Protein AF-A0A645B705-F1 (afdb_monomer_lite)

Structure (mmCIF, N/CA/C/O backbone):
data_AF-A0A645B705-F1
#
_entry.id   AF-A0A645B705-F1
#
loop_
_atom_site.group_PDB
_atom_site.id
_atom_site.type_symbol
_atom_site.label_atom_id
_atom_site.label_alt_id
_atom_site.label_comp_id
_atom_site.label_asym_id
_atom_site.label_entity_id
_atom_site.label_seq_id
_atom_site.pdbx_PDB_ins_code
_atom_site.Cartn_x
_atom_site.Cartn_y
_atom_site.Cartn_z
_atom_site.occupancy
_atom_site.B_iso_or_equiv
_atom_site.auth_seq_id
_atom_site.auth_comp_id
_atom_site.auth_asym_id
_atom_site.auth_atom_id
_atom_site.pdbx_PDB_model_num
ATOM 1 N N . MET A 1 1 ? -28.910 -2.693 11.353 1.00 43.50 1 MET A N 1
ATOM 2 C CA . MET A 1 1 ? -28.427 -1.339 11.002 1.00 43.50 1 MET A CA 1
ATOM 3 C C . MET A 1 1 ? -26.997 -1.505 10.530 1.00 43.50 1 MET A C 1
ATOM 5 O O . MET A 1 1 ? -26.174 -1.901 11.339 1.00 43.50 1 MET A O 1
ATOM 9 N N . GLY A 1 2 ? -26.731 -1.349 9.230 1.00 55.69 2 GLY A N 1
ATOM 10 C CA . GLY A 1 2 ? -25.373 -1.485 8.697 1.00 55.69 2 GLY A CA 1
ATOM 11 C C . GLY A 1 2 ? -24.493 -0.362 9.236 1.00 55.69 2 GLY A C 1
ATOM 12 O O . GLY A 1 2 ? -24.895 0.800 9.201 1.00 55.69 2 GLY A O 1
ATOM 13 N N . THR A 1 3 ? -23.343 -0.711 9.798 1.00 57.97 3 THR A N 1
ATOM 14 C CA . THR A 1 3 ? -22.359 0.245 10.300 1.00 57.97 3 THR A CA 1
ATOM 15 C C . THR A 1 3 ? -21.766 1.010 9.120 1.00 57.97 3 THR A C 1
ATOM 17 O O . THR A 1 3 ? -21.268 0.428 8.157 1.00 57.97 3 THR A O 1
ATOM 20 N N . SER A 1 4 ? -21.897 2.334 9.157 1.00 66.19 4 SER A N 1
ATOM 21 C CA . SER A 1 4 ? -21.468 3.198 8.060 1.00 66.19 4 SER A CA 1
ATOM 22 C C . SER A 1 4 ? -19.931 3.255 8.012 1.00 66.19 4 SER A C 1
ATOM 24 O O . SER A 1 4 ? -19.310 3.519 9.051 1.00 66.19 4 SER A O 1
ATOM 26 N N . PRO A 1 5 ? -19.294 2.978 6.858 1.00 66.50 5 PRO A N 1
ATOM 27 C CA . PRO A 1 5 ? -17.845 2.787 6.751 1.00 66.50 5 PRO A CA 1
ATOM 28 C C . PRO A 1 5 ? -17.021 4.013 7.175 1.00 66.50 5 PRO A C 1
ATOM 30 O O . PRO A 1 5 ? -15.883 3.862 7.613 1.00 66.50 5 PRO A O 1
ATOM 33 N N . GLU A 1 6 ? -17.590 5.218 7.121 1.00 70.06 6 GLU A N 1
ATOM 34 C CA . GLU A 1 6 ? -16.931 6.466 7.511 1.00 70.06 6 GLU A CA 1
ATOM 35 C C . GLU A 1 6 ? -16.696 6.624 9.023 1.00 70.06 6 GLU A C 1
ATOM 37 O O . GLU A 1 6 ? -15.975 7.530 9.430 1.00 70.06 6 GLU A O 1
ATOM 42 N N . ARG A 1 7 ? -17.272 5.756 9.871 1.00 79.25 7 ARG A N 1
ATOM 43 C CA . ARG A 1 7 ? -17.099 5.811 11.338 1.00 79.25 7 ARG A CA 1
ATOM 44 C C . ARG A 1 7 ? -16.262 4.665 11.912 1.00 79.25 7 ARG A C 1
ATOM 46 O O . ARG A 1 7 ? -16.206 4.525 13.129 1.00 79.25 7 ARG A O 1
ATOM 53 N N . MET A 1 8 ? -15.600 3.863 11.077 1.00 85.06 8 MET A N 1
ATOM 54 C CA . MET A 1 8 ? -14.829 2.686 11.513 1.00 85.06 8 MET A CA 1
ATOM 55 C C . MET A 1 8 ? -13.810 3.008 12.620 1.00 85.06 8 MET A C 1
ATOM 57 O O . MET A 1 8 ? -13.805 2.369 13.669 1.00 85.06 8 MET A O 1
ATOM 61 N N . THR A 1 9 ? -12.960 4.016 12.411 1.00 87.56 9 THR A N 1
ATOM 62 C CA . THR A 1 9 ? -11.918 4.412 13.378 1.00 87.56 9 THR A CA 1
ATOM 63 C C . THR A 1 9 ? -12.513 4.939 14.680 1.00 87.56 9 THR A C 1
ATOM 65 O O . THR A 1 9 ? -11.943 4.726 15.746 1.00 87.56 9 THR A O 1
ATOM 68 N N . TYR A 1 10 ? -13.691 5.562 14.602 1.00 87.62 10 TYR A N 1
ATOM 69 C CA . TYR A 1 10 ? -14.440 6.018 15.767 1.00 87.62 10 TYR A CA 1
ATOM 70 C C . TYR A 1 10 ? -14.992 4.836 16.570 1.00 87.62 10 TYR A C 1
ATOM 72 O O . TYR A 1 10 ? -14.862 4.814 17.788 1.00 87.62 10 TYR A O 1
ATOM 80 N N . GLN A 1 11 ? -15.545 3.820 15.898 1.00 85.75 11 GLN A N 1
ATOM 81 C CA . GLN A 1 11 ? -16.031 2.593 16.543 1.00 85.75 11 GLN A CA 1
ATOM 82 C C . GLN A 1 11 ? -14.909 1.796 17.212 1.00 85.75 11 GLN A C 1
ATOM 84 O O . GLN A 1 11 ? -15.120 1.218 18.273 1.00 85.75 11 GLN A O 1
ATOM 89 N N . ALA A 1 12 ? -13.719 1.790 16.610 1.00 85.69 12 ALA A N 1
ATOM 90 C CA . ALA A 1 12 ? -12.544 1.140 17.175 1.00 85.69 12 ALA A CA 1
ATOM 91 C C . ALA A 1 12 ? -11.829 1.988 18.248 1.00 85.69 12 ALA A C 1
ATOM 93 O O . ALA A 1 12 ? -10.910 1.487 18.888 1.00 85.69 12 ALA A O 1
ATOM 94 N N . GLY A 1 13 ? -12.242 3.245 18.459 1.00 90.19 13 GLY A N 1
ATOM 95 C CA . GLY A 1 13 ? -11.665 4.135 19.469 1.00 90.19 13 GLY A CA 1
ATOM 96 C C . GLY A 1 13 ? -10.247 4.621 19.155 1.00 90.19 13 GLY A C 1
ATOM 97 O O . GLY A 1 13 ? -9.503 4.882 20.088 1.00 90.19 13 GLY A O 1
ATOM 98 N N . VAL A 1 14 ? -9.876 4.715 17.870 1.00 91.62 14 VAL A N 1
ATOM 99 C CA . VAL A 1 14 ? -8.499 5.019 17.412 1.00 91.62 14 VAL A CA 1
ATOM 100 C C . VAL A 1 14 ? -8.419 6.191 16.423 1.00 91.62 14 VAL A C 1
ATOM 102 O O . VAL A 1 14 ? -7.514 6.263 15.589 1.00 91.62 14 VAL A O 1
ATOM 105 N N . CYS A 1 15 ? -9.422 7.075 16.415 1.00 92.06 15 CYS A N 1
ATOM 106 C CA . CYS A 1 15 ? -9.466 8.201 15.475 1.00 92.06 15 CYS A CA 1
ATOM 107 C C . CYS A 1 15 ? -8.206 9.069 15.542 1.00 92.06 15 CYS A C 1
ATOM 109 O O . CYS A 1 15 ? -7.634 9.380 14.497 1.00 92.06 15 CYS A O 1
ATOM 111 N N . ASP A 1 16 ? -7.789 9.440 16.749 1.00 94.50 16 ASP A N 1
ATOM 112 C CA . ASP A 1 16 ? -6.704 10.395 16.952 1.00 94.50 16 ASP A CA 1
ATOM 113 C C . ASP A 1 16 ? -5.358 9.764 16.575 1.00 94.50 16 ASP A C 1
ATOM 115 O O . ASP A 1 16 ? -4.585 10.355 15.825 1.00 94.50 16 ASP A O 1
ATOM 119 N N . GLU A 1 17 ? -5.127 8.502 16.944 1.00 95.62 17 GLU A N 1
ATOM 120 C CA . GLU A 1 17 ? -3.917 7.757 16.590 1.00 95.62 17 GLU A CA 1
ATOM 121 C C . GLU A 1 17 ? -3.774 7.562 15.075 1.00 95.62 17 GLU A C 1
ATOM 123 O O . GLU A 1 17 ? -2.671 7.651 14.524 1.00 95.62 17 GLU A O 1
ATOM 128 N N . VAL A 1 18 ? -4.886 7.305 14.376 1.00 92.12 18 VAL A N 1
ATOM 129 C CA . VAL A 1 18 ? -4.886 7.199 12.911 1.00 92.12 18 VAL A CA 1
ATOM 130 C C . VAL A 1 18 ? -4.558 8.551 12.280 1.00 92.12 18 VAL A C 1
ATOM 132 O O . VAL A 1 18 ? -3.729 8.607 11.367 1.00 92.12 18 VAL A O 1
ATOM 135 N N . MET A 1 19 ? -5.157 9.640 12.766 1.00 93.94 19 MET A N 1
ATOM 136 C CA . MET A 1 19 ? -4.885 10.982 12.246 1.00 93.94 19 MET A CA 1
ATOM 137 C C . MET A 1 19 ? -3.444 11.425 12.504 1.00 93.94 19 MET A C 1
ATOM 139 O O . MET A 1 19 ? -2.813 11.982 11.600 1.00 93.94 19 MET A O 1
ATOM 143 N N . ASP A 1 20 ? -2.889 11.112 13.671 1.00 96.06 20 ASP A N 1
ATOM 144 C CA . ASP A 1 20 ? -1.486 11.363 13.997 1.00 96.06 20 ASP A CA 1
ATOM 145 C C . ASP A 1 20 ? -0.550 10.570 13.074 1.00 96.06 20 ASP A C 1
ATOM 147 O O . ASP A 1 20 ? 0.410 11.118 12.523 1.00 96.06 20 ASP A O 1
ATOM 151 N N . SER A 1 21 ? -0.856 9.292 12.829 1.00 94.06 21 SER A N 1
ATOM 152 C CA . SER A 1 21 ? -0.081 8.430 11.928 1.00 94.06 21 SER A CA 1
ATOM 153 C C . SER A 1 21 ? -0.067 8.947 10.484 1.00 94.06 21 SER A C 1
ATOM 155 O O . SER A 1 21 ? 0.994 9.026 9.845 1.00 94.06 21 SER A O 1
ATOM 157 N N . VAL A 1 22 ? -1.234 9.345 9.968 1.00 92.94 22 VAL A N 1
ATOM 158 C CA . VAL A 1 22 ? -1.373 9.916 8.622 1.00 92.94 22 VAL A CA 1
ATOM 159 C C . VAL A 1 22 ? -0.636 11.249 8.529 1.00 92.94 22 VAL A C 1
ATOM 161 O O . VAL A 1 22 ? 0.143 11.447 7.597 1.00 92.94 22 VAL A O 1
ATOM 164 N N . THR A 1 23 ? -0.818 12.135 9.511 1.00 96.12 23 THR A N 1
ATOM 165 C CA . THR A 1 23 ? -0.164 13.451 9.545 1.00 96.12 23 THR A CA 1
ATOM 166 C C . THR A 1 23 ? 1.349 13.308 9.532 1.00 96.12 23 THR A C 1
ATOM 168 O O . THR A 1 23 ? 2.019 13.927 8.704 1.00 96.12 23 THR A O 1
ATOM 171 N N . LYS A 1 24 ? 1.893 12.434 10.383 1.00 94.50 24 LYS A N 1
ATOM 172 C CA . LYS A 1 24 ? 3.323 12.126 10.416 1.00 94.50 24 LYS A CA 1
ATOM 173 C C . LYS A 1 24 ? 3.828 11.661 9.048 1.00 94.50 24 LYS A C 1
ATOM 175 O O . LYS A 1 24 ? 4.793 12.204 8.523 1.00 94.50 24 LYS A O 1
ATOM 180 N N . THR A 1 25 ? 3.126 10.720 8.422 1.00 93.12 25 THR A N 1
ATOM 181 C CA . THR A 1 25 ? 3.505 10.198 7.100 1.00 93.12 25 THR A CA 1
ATOM 182 C C . THR A 1 25 ? 3.506 11.284 6.019 1.00 93.12 25 THR A C 1
ATOM 184 O O . THR A 1 25 ? 4.426 11.333 5.205 1.00 93.12 25 THR A O 1
ATOM 187 N N . LEU A 1 26 ? 2.495 12.156 6.003 1.00 94.00 26 LEU A N 1
ATOM 188 C CA . LEU A 1 26 ? 2.320 13.177 4.964 1.00 94.00 26 LEU A CA 1
ATOM 189 C C . LEU A 1 26 ? 3.230 14.399 5.131 1.00 94.00 26 LEU A C 1
ATOM 191 O O . LEU A 1 26 ? 3.489 15.092 4.152 1.00 94.00 26 LEU A O 1
ATOM 195 N N . THR A 1 27 ? 3.698 14.678 6.347 1.00 94.88 27 THR A N 1
ATOM 196 C CA . THR A 1 27 ? 4.493 15.883 6.651 1.00 94.88 27 THR A CA 1
ATOM 197 C C . THR A 1 27 ? 5.998 15.632 6.685 1.00 94.88 27 THR A C 1
ATOM 199 O O . THR A 1 27 ? 6.775 16.559 6.473 1.00 94.88 27 THR A O 1
ATOM 202 N N . GLU A 1 28 ? 6.437 14.388 6.894 1.00 94.00 28 GLU A N 1
ATOM 203 C CA . GLU A 1 28 ? 7.862 14.042 6.983 1.00 94.00 28 GLU A CA 1
ATOM 204 C C . GLU A 1 28 ? 8.598 14.015 5.632 1.00 94.00 28 GLU A C 1
ATOM 206 O O . GLU A 1 28 ? 9.832 13.973 5.600 1.00 94.00 28 GLU A O 1
ATOM 211 N N . LYS A 1 29 ? 7.873 13.957 4.510 1.00 93.62 29 LYS A N 1
ATOM 212 C CA . LYS A 1 29 ? 8.438 13.732 3.172 1.00 93.62 29 LYS A CA 1
ATOM 213 C C . LYS A 1 29 ? 7.712 14.552 2.120 1.00 93.62 29 LYS A C 1
ATOM 215 O O . LYS A 1 29 ? 6.528 14.842 2.253 1.00 93.62 29 LYS A O 1
ATOM 220 N N . THR A 1 30 ? 8.406 14.875 1.031 1.00 96.38 30 THR A N 1
ATOM 221 C CA . THR A 1 30 ? 7.735 15.441 -0.144 1.00 96.38 30 THR A CA 1
ATOM 222 C C . THR A 1 30 ? 6.810 14.395 -0.784 1.00 96.38 30 THR A C 1
ATOM 224 O O . THR A 1 30 ? 7.055 13.189 -0.648 1.00 96.38 30 THR A O 1
ATOM 227 N N . PRO A 1 31 ? 5.773 14.812 -1.536 1.00 95.81 31 P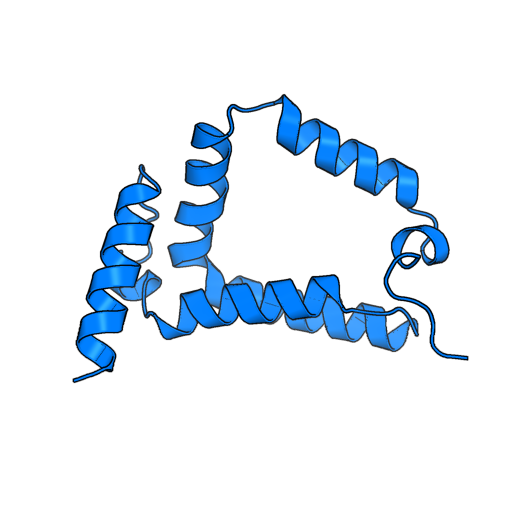RO A N 1
ATOM 228 C CA . PRO A 1 31 ? 4.913 13.876 -2.261 1.00 95.81 31 PRO A CA 1
ATOM 229 C C . PRO A 1 31 ? 5.689 12.920 -3.176 1.00 95.81 31 PRO A C 1
ATOM 231 O O . PRO A 1 31 ? 5.381 11.734 -3.242 1.00 95.81 31 PRO A O 1
ATOM 234 N N . GLU A 1 32 ? 6.743 13.410 -3.827 1.00 96.69 32 GLU A N 1
ATOM 235 C CA . GLU A 1 32 ? 7.620 12.603 -4.679 1.00 96.69 32 GLU A CA 1
ATOM 236 C C . GLU A 1 32 ? 8.402 11.549 -3.879 1.00 96.69 32 GLU A C 1
ATOM 238 O O . GLU A 1 32 ? 8.469 10.382 -4.264 1.00 96.69 32 GLU A O 1
ATOM 243 N N . GLN A 1 33 ? 8.941 11.920 -2.714 1.00 96.25 33 GLN A N 1
ATOM 244 C CA . GLN A 1 33 ? 9.612 10.973 -1.822 1.00 96.25 33 GLN A CA 1
ATOM 245 C C . GLN A 1 33 ? 8.647 9.902 -1.295 1.00 96.25 33 GLN A C 1
ATOM 247 O O . GLN A 1 33 ? 9.037 8.740 -1.163 1.00 96.25 33 GLN A O 1
ATOM 252 N N . LEU A 1 34 ? 7.391 10.265 -1.012 1.00 96.31 34 LEU A N 1
ATOM 253 C CA . LEU A 1 34 ? 6.349 9.306 -0.638 1.00 96.31 34 LEU A CA 1
ATOM 254 C C . LEU A 1 34 ? 5.971 8.391 -1.801 1.00 96.31 34 LEU A C 1
ATOM 256 O O . LEU A 1 34 ? 5.822 7.190 -1.586 1.00 96.31 34 LEU A O 1
ATOM 260 N N . ALA A 1 35 ? 5.867 8.917 -3.022 1.00 96.75 35 ALA A N 1
ATOM 261 C CA . ALA A 1 35 ? 5.612 8.113 -4.212 1.00 96.75 35 ALA A CA 1
ATOM 262 C C . ALA A 1 35 ? 6.716 7.063 -4.409 1.00 96.75 35 ALA A C 1
ATOM 264 O O . ALA A 1 35 ? 6.413 5.871 -4.474 1.00 96.75 35 ALA A O 1
ATOM 265 N N . ASN A 1 36 ? 7.986 7.478 -4.373 1.00 97.12 36 ASN A N 1
ATOM 266 C CA . ASN A 1 36 ? 9.136 6.572 -4.448 1.00 97.12 36 ASN A CA 1
ATOM 267 C C . ASN A 1 36 ? 9.128 5.532 -3.318 1.00 97.12 36 ASN A C 1
ATOM 269 O O . ASN A 1 36 ? 9.362 4.347 -3.546 1.00 97.12 36 ASN A O 1
ATOM 273 N N . LEU A 1 37 ? 8.794 5.938 -2.090 1.00 94.25 37 LEU A N 1
ATOM 274 C CA . LEU A 1 37 ? 8.716 5.018 -0.957 1.00 94.25 37 LEU A CA 1
ATOM 275 C C . LEU A 1 37 ? 7.597 3.978 -1.118 1.00 94.25 37 LEU A C 1
ATOM 277 O O . LEU A 1 37 ? 7.811 2.790 -0.863 1.00 94.25 37 LEU A O 1
ATOM 281 N N . LEU A 1 38 ? 6.388 4.422 -1.460 1.00 95.06 38 LEU A N 1
ATOM 282 C CA . LEU A 1 38 ? 5.182 3.601 -1.403 1.00 95.06 38 LEU A CA 1
ATOM 283 C C . LEU A 1 38 ? 5.004 2.765 -2.670 1.00 95.06 38 LEU A C 1
ATOM 285 O O . LEU A 1 38 ? 4.727 1.569 -2.566 1.00 95.06 38 LEU A O 1
ATOM 289 N N . ILE A 1 39 ? 5.189 3.354 -3.853 1.00 96.81 39 ILE A N 1
ATOM 290 C CA . ILE A 1 39 ? 4.952 2.684 -5.137 1.00 96.81 39 ILE A CA 1
ATOM 291 C C . ILE A 1 39 ? 6.039 1.637 -5.395 1.00 96.81 39 ILE A C 1
ATOM 293 O O . ILE A 1 39 ? 5.711 0.477 -5.649 1.00 96.81 39 ILE A O 1
ATOM 297 N N . ASN A 1 40 ? 7.317 1.994 -5.235 1.00 96.94 40 ASN A N 1
ATOM 298 C CA . ASN A 1 40 ? 8.430 1.099 -5.579 1.00 96.94 40 ASN A CA 1
ATOM 299 C C . ASN A 1 40 ? 8.465 -0.125 -4.667 1.00 96.94 40 ASN A C 1
ATOM 301 O O . ASN A 1 40 ? 8.610 -1.256 -5.130 1.00 96.94 40 ASN A O 1
ATOM 305 N N . ARG A 1 41 ? 8.249 0.072 -3.360 1.00 95.50 41 ARG A N 1
ATOM 306 C CA . ARG A 1 41 ? 8.131 -1.048 -2.415 1.00 95.50 41 ARG A CA 1
ATOM 307 C C . ARG A 1 41 ? 6.928 -1.929 -2.725 1.00 95.50 41 ARG A C 1
ATOM 309 O O . ARG A 1 41 ? 7.021 -3.147 -2.597 1.00 95.50 41 ARG A O 1
ATOM 316 N N . THR A 1 42 ? 5.803 -1.332 -3.114 1.00 96.75 42 THR A N 1
ATOM 317 C CA . THR A 1 42 ? 4.595 -2.096 -3.446 1.00 96.75 42 THR A CA 1
ATOM 318 C C . THR A 1 42 ? 4.803 -2.951 -4.693 1.00 96.75 42 THR A C 1
ATOM 320 O O . THR A 1 42 ? 4.396 -4.108 -4.675 1.00 96.75 42 THR A O 1
ATOM 323 N N . ALA A 1 43 ? 5.522 -2.453 -5.704 1.00 96.44 43 ALA A N 1
ATOM 324 C CA . ALA A 1 43 ? 5.802 -3.178 -6.946 1.00 96.44 43 ALA A CA 1
ATOM 325 C C . ALA A 1 43 ? 6.400 -4.580 -6.734 1.00 96.44 43 ALA A C 1
ATOM 327 O O . ALA A 1 43 ? 6.073 -5.499 -7.477 1.00 96.44 43 ALA A O 1
ATOM 328 N N . VAL A 1 44 ? 7.222 -4.766 -5.695 1.00 96.50 44 VAL A N 1
ATOM 329 C CA . VAL A 1 44 ? 7.866 -6.061 -5.405 1.00 96.50 44 VAL A CA 1
ATOM 330 C C . VAL A 1 44 ? 7.264 -6.805 -4.210 1.00 96.50 44 VAL A C 1
ATOM 332 O O . VAL A 1 44 ? 7.441 -8.016 -4.086 1.00 96.50 44 VAL A O 1
ATOM 335 N N . ALA A 1 45 ? 6.553 -6.106 -3.319 1.00 96.06 45 ALA A N 1
ATOM 336 C CA . ALA A 1 45 ? 6.018 -6.676 -2.080 1.00 96.06 45 ALA A CA 1
ATOM 337 C C . ALA A 1 45 ? 4.501 -6.934 -2.106 1.00 96.06 45 ALA A C 1
ATOM 339 O O . ALA A 1 45 ? 3.968 -7.440 -1.115 1.00 96.06 45 ALA A O 1
ATOM 340 N N . ALA A 1 46 ? 3.806 -6.593 -3.197 1.00 95.62 46 ALA A N 1
ATOM 341 C CA . ALA A 1 46 ? 2.349 -6.669 -3.289 1.00 95.62 46 ALA A CA 1
ATOM 342 C C . ALA A 1 46 ? 1.791 -8.054 -2.923 1.00 95.62 46 ALA A C 1
ATOM 344 O O . ALA A 1 46 ? 0.911 -8.122 -2.073 1.00 95.62 46 ALA A O 1
ATOM 345 N N . GLN A 1 47 ? 2.358 -9.146 -3.455 1.00 92.88 47 GLN A N 1
ATOM 346 C CA . GLN A 1 47 ? 1.883 -10.518 -3.195 1.00 92.88 47 GLN A CA 1
ATOM 347 C C . GLN A 1 47 ? 1.801 -10.835 -1.695 1.00 92.88 47 GLN A C 1
ATOM 349 O O . GLN A 1 47 ? 0.772 -11.300 -1.209 1.00 92.88 47 GLN A O 1
ATOM 354 N N . ARG A 1 48 ? 2.867 -10.530 -0.941 1.00 94.38 48 ARG A N 1
ATOM 355 C CA . ARG A 1 48 ? 2.887 -10.736 0.514 1.00 94.38 48 ARG A CA 1
ATOM 356 C C . ARG A 1 48 ? 1.841 -9.858 1.204 1.00 94.38 48 ARG A C 1
ATOM 358 O O . ARG A 1 48 ? 1.083 -10.346 2.036 1.00 94.38 48 ARG A O 1
ATOM 365 N N . ARG A 1 49 ? 1.769 -8.581 0.818 1.00 95.88 49 ARG A N 1
ATOM 366 C CA . ARG A 1 49 ? 0.840 -7.611 1.414 1.00 95.88 49 ARG A CA 1
ATOM 367 C C . ARG A 1 49 ? -0.627 -7.936 1.134 1.00 95.88 49 ARG A C 1
ATOM 369 O O . ARG A 1 49 ? -1.460 -7.641 1.977 1.00 95.88 49 ARG A O 1
ATOM 376 N N . VAL A 1 50 ? -0.963 -8.562 0.002 1.00 97.94 50 VAL A N 1
ATOM 377 C CA . VAL A 1 50 ? -2.334 -9.041 -0.255 1.00 97.94 50 VAL A CA 1
ATOM 378 C C . VAL A 1 50 ? -2.755 -10.042 0.819 1.00 97.94 50 VAL A C 1
ATOM 380 O O . VAL A 1 50 ? -3.857 -9.923 1.346 1.00 97.94 50 VAL A O 1
ATOM 383 N N . SER A 1 51 ? -1.891 -11.007 1.158 1.00 95.38 51 SER A N 1
ATOM 384 C CA . SER A 1 51 ? -2.190 -11.992 2.206 1.00 95.38 51 SER A CA 1
ATOM 385 C C . SER A 1 51 ? -2.392 -11.313 3.559 1.00 95.38 51 SER A C 1
ATOM 387 O O . SER A 1 51 ? -3.415 -11.521 4.198 1.00 95.38 51 SER A O 1
ATOM 389 N N . GLU A 1 52 ? -1.473 -10.425 3.943 1.00 96.56 52 GLU A N 1
ATOM 390 C CA . GLU A 1 52 ? -1.551 -9.689 5.212 1.00 96.56 52 GLU A CA 1
ATOM 391 C C . GLU A 1 52 ? -2.831 -8.850 5.312 1.00 96.56 52 GLU A C 1
ATOM 393 O O . GLU A 1 52 ? -3.505 -8.848 6.339 1.00 96.56 52 GLU A O 1
ATOM 398 N N . MET A 1 53 ? -3.221 -8.168 4.231 1.00 97.69 53 MET A N 1
ATOM 399 C CA . MET A 1 53 ? -4.440 -7.360 4.232 1.00 97.69 53 MET A CA 1
ATOM 400 C C . MET A 1 53 ? -5.717 -8.211 4.239 1.00 97.69 53 MET A C 1
ATOM 402 O O . MET A 1 53 ? -6.728 -7.759 4.778 1.00 97.69 53 MET A O 1
ATOM 406 N N . LYS A 1 54 ? -5.695 -9.436 3.690 1.00 98.00 54 LYS A N 1
ATOM 407 C CA . LYS A 1 54 ? -6.808 -10.393 3.832 1.00 98.00 54 LYS A CA 1
ATOM 408 C C . LYS A 1 54 ? -6.988 -10.820 5.290 1.00 98.00 54 LYS A C 1
ATOM 410 O O . LYS A 1 54 ? -8.126 -10.877 5.749 1.00 98.00 54 LYS A O 1
ATOM 415 N N . ASP A 1 55 ? -5.898 -11.016 6.027 1.00 97.88 55 ASP A N 1
ATOM 416 C CA . ASP A 1 55 ? -5.955 -11.328 7.460 1.00 97.88 55 ASP A CA 1
ATOM 417 C C . ASP A 1 55 ? -6.480 -10.131 8.279 1.00 97.88 55 ASP A C 1
ATOM 419 O O . ASP A 1 55 ? -7.331 -10.292 9.160 1.00 97.88 55 ASP A O 1
ATOM 423 N N . VAL A 1 56 ? -6.058 -8.903 7.940 1.00 96.25 56 VAL A N 1
ATOM 424 C CA . VAL A 1 56 ? -6.611 -7.665 8.530 1.00 96.25 56 VAL A CA 1
ATOM 425 C C . VAL A 1 56 ? -8.110 -7.554 8.259 1.00 96.25 56 VAL A C 1
ATOM 427 O O . VAL A 1 56 ? -8.878 -7.246 9.170 1.00 96.25 56 VAL A O 1
ATOM 430 N N . LYS A 1 57 ? -8.548 -7.834 7.026 1.00 96.50 57 LYS A N 1
ATOM 431 C CA . LYS A 1 57 ? -9.969 -7.829 6.662 1.00 96.50 57 LYS A CA 1
ATOM 432 C C . LYS A 1 57 ? -10.761 -8.816 7.518 1.00 96.50 57 LYS A C 1
ATOM 434 O O . LYS A 1 57 ? -11.751 -8.413 8.119 1.00 96.50 57 LYS A O 1
ATOM 439 N N . ALA A 1 58 ? -10.297 -10.063 7.609 1.00 97.19 58 ALA A N 1
ATOM 440 C CA . ALA A 1 58 ? -10.953 -11.098 8.403 1.00 97.19 58 ALA A CA 1
ATOM 441 C C . ALA A 1 58 ? -11.054 -10.704 9.886 1.00 97.19 58 ALA A C 1
ATOM 443 O O . ALA A 1 58 ? -12.073 -10.950 10.525 1.00 97.19 58 ALA A O 1
ATOM 444 N N . THR A 1 59 ? -10.026 -10.038 10.419 1.00 95.19 59 THR A N 1
ATOM 445 C CA . THR A 1 59 ? -10.028 -9.529 11.798 1.00 95.19 59 THR A CA 1
ATOM 446 C C . THR A 1 59 ? -11.090 -8.447 12.002 1.00 95.19 59 THR A C 1
ATOM 448 O O . THR A 1 59 ? -11.857 -8.521 12.958 1.00 95.19 59 THR A O 1
ATOM 451 N N . LEU A 1 60 ? -11.180 -7.468 11.094 1.00 92.88 60 LEU A N 1
ATOM 452 C CA . LEU A 1 60 ? -12.202 -6.415 11.162 1.00 92.88 60 LEU A CA 1
ATOM 453 C C . LEU A 1 60 ? -13.618 -6.997 11.065 1.00 92.88 60 LEU A C 1
ATOM 455 O O . LEU A 1 60 ? -14.486 -6.628 11.849 1.00 92.88 60 LEU A O 1
ATOM 459 N N . GLU A 1 61 ? -13.836 -7.944 10.151 1.00 93.44 61 GLU A N 1
ATOM 460 C CA . GLU A 1 61 ? -15.131 -8.609 9.975 1.00 93.44 61 GLU A CA 1
ATOM 461 C C . GLU A 1 61 ? -15.530 -9.429 11.210 1.00 93.44 61 GLU A C 1
ATOM 463 O O . GLU A 1 61 ? -16.689 -9.385 11.619 1.00 93.44 61 GLU A O 1
ATOM 468 N N . ALA A 1 62 ? -14.579 -10.111 11.859 1.00 94.62 62 ALA A N 1
ATOM 469 C CA . ALA A 1 62 ? -14.817 -10.830 13.113 1.00 94.62 62 ALA A CA 1
ATOM 470 C C . ALA A 1 62 ? -15.183 -9.900 14.286 1.00 94.62 6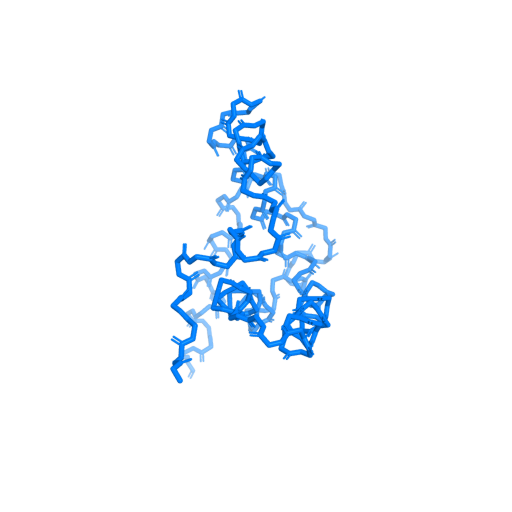2 ALA A C 1
ATOM 472 O O . ALA A 1 62 ? -15.848 -10.331 15.225 1.00 94.62 62 ALA A O 1
ATOM 473 N N . MET A 1 63 ? -14.769 -8.632 14.228 1.00 90.94 63 MET A N 1
ATOM 474 C CA . MET A 1 63 ? -15.143 -7.580 15.181 1.00 90.94 63 MET A CA 1
ATOM 475 C C . MET A 1 63 ? -16.433 -6.843 14.786 1.00 90.94 63 MET A C 1
ATOM 477 O O . MET A 1 63 ? -16.767 -5.836 15.405 1.00 90.94 63 MET A O 1
ATOM 481 N N . GLU A 1 64 ? -17.130 -7.300 13.739 1.00 90.44 64 GLU A N 1
ATOM 482 C CA . GLU A 1 64 ? -18.310 -6.638 13.163 1.00 90.44 64 GLU A CA 1
ATOM 483 C C . GLU A 1 64 ? -18.031 -5.193 12.688 1.00 90.44 64 GLU A C 1
ATOM 485 O O . GLU A 1 64 ? -18.931 -4.350 12.601 1.00 90.44 64 GLU A O 1
ATOM 490 N N . LEU A 1 65 ? -16.770 -4.900 12.347 1.00 89.19 65 LEU A N 1
ATOM 491 C CA . LEU A 1 65 ? -16.330 -3.608 11.829 1.00 89.19 65 LEU A CA 1
ATOM 492 C C . LEU A 1 65 ? -16.321 -3.598 10.291 1.00 89.19 65 LEU A C 1
ATOM 494 O O . LEU A 1 65 ? -15.951 -4.587 9.652 1.00 89.19 65 LEU A O 1
ATOM 498 N N . PRO A 1 66 ? -16.679 -2.467 9.657 1.00 89.81 66 PRO A N 1
ATOM 499 C CA . PRO A 1 66 ? -16.637 -2.350 8.206 1.00 89.81 66 PRO A CA 1
ATOM 500 C C . PRO A 1 66 ? -15.189 -2.351 7.694 1.00 89.81 66 PRO A C 1
ATOM 502 O O . PRO A 1 66 ? -14.355 -1.578 8.153 1.00 89.81 66 PRO A O 1
ATOM 505 N N . ALA A 1 67 ? -14.901 -3.161 6.673 1.00 91.25 67 ALA A N 1
ATOM 506 C CA . ALA A 1 67 ? -13.559 -3.308 6.097 1.00 91.25 67 ALA A CA 1
ATOM 507 C C . ALA A 1 67 ? -13.406 -2.649 4.709 1.00 91.25 67 ALA A C 1
ATOM 509 O O . ALA A 1 67 ? -12.621 -3.108 3.880 1.00 91.25 67 ALA A O 1
ATOM 510 N N . PHE A 1 68 ? -14.154 -1.576 4.426 1.00 90.19 68 PHE A N 1
ATOM 511 C CA . PHE A 1 68 ? -14.200 -0.938 3.098 1.00 90.19 68 PHE A CA 1
ATOM 512 C C . PHE A 1 68 ? -12.821 -0.459 2.605 1.00 90.19 68 PHE A C 1
ATOM 514 O O . PHE A 1 68 ? -12.391 -0.821 1.510 1.00 90.19 68 PHE A O 1
ATOM 521 N N . ALA A 1 69 ? -12.094 0.309 3.426 1.00 89.12 69 ALA A N 1
ATOM 522 C CA . ALA A 1 69 ? -10.760 0.806 3.070 1.00 89.12 69 ALA A CA 1
ATOM 523 C C . ALA A 1 69 ? -9.736 -0.336 2.921 1.00 89.12 69 ALA A C 1
ATOM 525 O O . ALA A 1 69 ? -8.885 -0.320 2.025 1.00 89.12 69 ALA A O 1
ATOM 526 N N . THR A 1 70 ? -9.859 -1.363 3.764 1.00 94.62 70 THR A N 1
ATOM 527 C CA . THR A 1 70 ? -9.049 -2.582 3.690 1.00 94.62 70 THR A CA 1
ATOM 528 C C . THR A 1 70 ? -9.290 -3.328 2.380 1.00 94.62 70 THR A C 1
ATOM 530 O O . THR A 1 70 ? -8.326 -3.709 1.719 1.00 94.62 70 THR A O 1
ATOM 533 N N . GLN A 1 71 ? -10.547 -3.478 1.953 1.00 95.88 71 GLN A N 1
ATOM 534 C CA . GLN A 1 71 ? -10.880 -4.100 0.673 1.00 95.88 71 GLN A CA 1
ATOM 535 C C . GLN A 1 71 ? -10.280 -3.322 -0.502 1.00 95.88 71 GLN A C 1
ATOM 537 O O . GLN A 1 71 ? -9.596 -3.920 -1.325 1.00 95.88 71 GLN A O 1
ATOM 542 N N . GLY A 1 72 ? -10.427 -1.993 -0.533 1.00 96.06 72 GLY A N 1
ATOM 543 C CA . GLY A 1 72 ? -9.807 -1.176 -1.582 1.00 96.06 72 GLY A CA 1
ATOM 544 C C . GLY A 1 72 ? -8.277 -1.307 -1.618 1.00 96.06 72 GLY A C 1
ATOM 545 O O . GLY A 1 72 ? -7.669 -1.307 -2.689 1.00 96.06 72 GLY A O 1
ATOM 546 N N . THR A 1 73 ? -7.644 -1.491 -0.456 1.00 95.88 73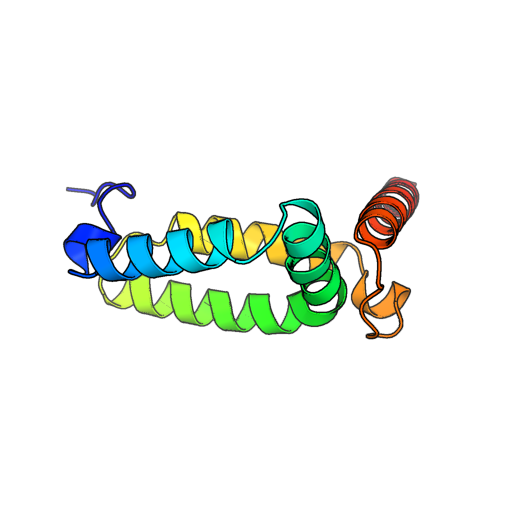 THR A N 1
ATOM 547 C CA . THR A 1 73 ? -6.205 -1.780 -0.372 1.00 95.88 73 THR A CA 1
ATOM 548 C C . THR A 1 73 ? -5.870 -3.153 -0.962 1.00 95.88 73 THR A C 1
ATOM 550 O O . THR A 1 73 ? -4.918 -3.254 -1.735 1.00 95.88 73 THR A O 1
ATOM 553 N N . ILE A 1 74 ? -6.651 -4.196 -0.652 1.00 98.12 74 ILE A N 1
ATOM 554 C CA . ILE A 1 74 ? -6.493 -5.536 -1.245 1.00 98.12 74 ILE A CA 1
ATOM 555 C C . ILE A 1 74 ? -6.605 -5.453 -2.766 1.00 98.12 74 ILE A C 1
ATOM 557 O O . ILE A 1 74 ? -5.714 -5.941 -3.454 1.00 98.12 74 ILE A O 1
ATOM 561 N N . ASP A 1 75 ? -7.642 -4.794 -3.283 1.00 97.81 75 ASP A N 1
ATOM 562 C CA . ASP A 1 75 ? -7.889 -4.672 -4.723 1.00 97.81 75 ASP A CA 1
ATOM 563 C C . ASP A 1 75 ? -6.723 -3.963 -5.420 1.00 97.81 75 ASP A C 1
ATOM 565 O O . ASP A 1 75 ? -6.226 -4.406 -6.459 1.00 97.81 75 AS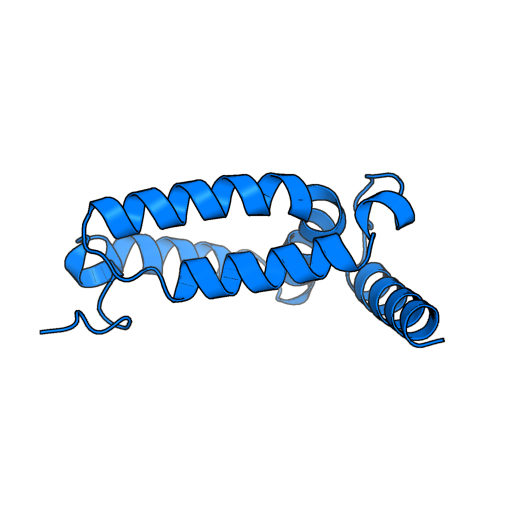P A O 1
ATOM 569 N N . ARG A 1 76 ? -6.213 -2.887 -4.806 1.00 95.62 76 ARG A N 1
ATOM 570 C CA . ARG A 1 76 ? -5.056 -2.165 -5.334 1.00 95.62 76 ARG A CA 1
ATOM 571 C C . ARG A 1 76 ? -3.799 -3.028 -5.341 1.00 95.62 76 ARG A C 1
ATOM 573 O O . ARG A 1 76 ? -3.064 -3.003 -6.322 1.00 95.62 76 ARG A O 1
ATOM 580 N N . LEU A 1 77 ? -3.525 -3.766 -4.269 1.00 96.94 77 LEU A N 1
ATOM 581 C CA . LEU A 1 77 ? -2.361 -4.650 -4.19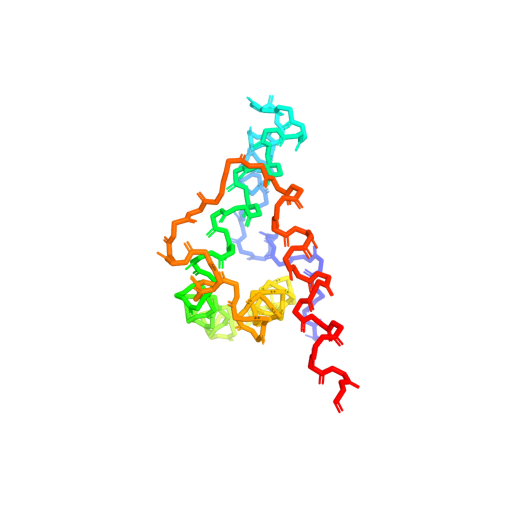3 1.00 96.94 77 LEU A CA 1
ATOM 582 C C . LEU A 1 77 ? -2.485 -5.839 -5.154 1.00 96.94 77 LEU A C 1
ATOM 584 O O . LEU A 1 77 ? -1.491 -6.222 -5.769 1.00 96.94 77 LEU A O 1
ATOM 588 N N . GLN A 1 78 ? -3.688 -6.388 -5.325 1.00 97.06 78 GLN A N 1
ATOM 589 C CA . GLN A 1 78 ? -3.949 -7.460 -6.280 1.00 97.06 78 GLN A CA 1
ATOM 590 C C . GLN A 1 78 ? -3.671 -6.987 -7.708 1.00 97.06 78 GLN A C 1
ATOM 592 O O . GLN A 1 78 ? -2.940 -7.660 -8.423 1.00 97.06 78 GLN A O 1
ATOM 597 N N . TRP A 1 79 ? -4.086 -5.768 -8.068 1.00 94.88 79 TRP A N 1
ATOM 598 C CA . TRP A 1 79 ? -3.723 -5.162 -9.353 1.00 94.88 79 TRP A CA 1
ATOM 599 C C . TRP A 1 79 ? -2.201 -5.111 -9.583 1.00 94.88 79 TRP A C 1
ATOM 601 O O . TRP A 1 79 ? -1.735 -5.412 -10.676 1.00 94.88 79 TRP A O 1
ATOM 611 N N . PHE A 1 80 ? -1.400 -4.787 -8.560 1.00 94.94 80 PHE A N 1
ATOM 612 C CA . PHE A 1 80 ? 0.067 -4.848 -8.670 1.00 94.94 80 PHE A CA 1
ATOM 613 C C . PHE A 1 80 ? 0.589 -6.277 -8.889 1.00 94.94 80 PHE A C 1
ATOM 615 O O . PHE A 1 80 ? 1.572 -6.459 -9.608 1.00 94.94 80 PHE A O 1
ATOM 622 N N . CYS A 1 81 ? -0.043 -7.276 -8.267 1.00 94.38 81 CYS A N 1
ATOM 623 C CA . CYS A 1 81 ? 0.319 -8.683 -8.440 1.00 94.38 81 CYS A CA 1
ATOM 624 C C . CYS A 1 81 ? 0.007 -9.165 -9.856 1.00 94.38 81 CYS A C 1
ATOM 626 O O . CYS A 1 81 ? 0.851 -9.808 -10.475 1.00 94.38 81 CYS A O 1
ATOM 628 N N . ASP A 1 82 ? -1.167 -8.809 -10.370 1.00 95.06 82 ASP A N 1
ATOM 629 C CA . ASP A 1 82 ? -1.658 -9.243 -11.679 1.00 95.06 82 ASP A CA 1
ATOM 630 C C . ASP A 1 82 ? -0.817 -8.673 -12.830 1.00 95.06 82 ASP A C 1
ATOM 632 O O . ASP A 1 82 ? -0.742 -9.266 -13.903 1.00 95.06 82 ASP A O 1
ATOM 636 N N . LEU A 1 83 ? -0.127 -7.548 -12.605 1.00 95.00 83 LEU A N 1
ATOM 637 C CA . LEU A 1 83 ? 0.812 -6.980 -13.573 1.00 95.00 83 LEU A CA 1
ATOM 638 C C . LEU A 1 83 ? 2.127 -7.764 -13.701 1.00 95.00 83 LEU A C 1
ATOM 640 O O . LEU A 1 83 ? 2.823 -7.577 -14.693 1.00 95.00 83 LEU A O 1
ATOM 644 N N . GLY A 1 84 ? 2.514 -8.585 -12.719 1.00 94.88 84 GLY A N 1
ATOM 645 C CA . GLY A 1 84 ? 3.817 -9.271 -12.732 1.00 94.88 84 GLY A CA 1
ATOM 646 C C . GLY A 1 84 ? 5.019 -8.336 -12.524 1.00 94.88 84 GLY A C 1
ATOM 647 O O . GLY A 1 84 ? 6.115 -8.575 -13.035 1.00 94.88 84 GLY A O 1
ATOM 648 N N . LEU A 1 85 ? 4.826 -7.226 -11.796 1.00 95.50 85 LEU A N 1
ATOM 649 C CA . LEU A 1 85 ? 5.875 -6.218 -11.573 1.00 95.50 85 LEU A CA 1
ATOM 650 C C . LEU A 1 85 ? 7.054 -6.755 -10.753 1.00 95.50 85 LEU A C 1
ATOM 652 O O . LEU A 1 85 ? 8.193 -6.341 -10.962 1.00 95.50 85 LEU A O 1
ATOM 656 N N . LYS A 1 86 ? 6.805 -7.689 -9.833 1.00 95.06 86 LYS A N 1
ATOM 657 C CA . LYS A 1 86 ? 7.859 -8.299 -9.018 1.00 95.06 86 LYS A CA 1
ATOM 658 C C . LYS A 1 86 ? 8.851 -9.057 -9.893 1.00 95.06 86 LYS A C 1
ATOM 660 O O . LYS A 1 86 ? 10.056 -8.908 -9.709 1.00 95.06 86 LYS A O 1
ATOM 665 N N . GLU A 1 87 ? 8.350 -9.839 -10.840 1.00 95.38 87 GLU A N 1
ATOM 666 C CA . GLU A 1 87 ? 9.144 -10.596 -11.801 1.00 95.38 87 GLU A CA 1
ATOM 667 C C . GLU A 1 87 ? 9.855 -9.644 -12.768 1.00 95.38 87 GLU A C 1
ATOM 669 O O . GLU A 1 87 ? 11.056 -9.782 -12.985 1.00 95.38 87 GLU A O 1
ATOM 674 N N . TYR A 1 88 ? 9.155 -8.614 -13.258 1.00 96.00 88 TYR A N 1
ATOM 675 C CA . TYR A 1 88 ? 9.731 -7.579 -14.123 1.00 96.00 88 TYR A CA 1
ATOM 676 C C . TYR A 1 88 ? 10.956 -6.891 -13.496 1.00 96.00 88 TYR A C 1
ATOM 678 O O . TYR A 1 88 ? 11.967 -6.677 -14.163 1.00 96.00 88 TYR A O 1
ATOM 686 N N . PHE A 1 89 ? 10.886 -6.574 -12.201 1.00 96.88 89 PHE A N 1
ATOM 687 C CA . PHE A 1 89 ? 11.968 -5.919 -11.462 1.00 96.88 89 PHE A CA 1
ATOM 688 C C . PHE A 1 89 ? 12.917 -6.893 -10.742 1.00 96.88 89 PHE A C 1
ATOM 690 O O . PHE A 1 89 ? 13.748 -6.459 -9.944 1.00 96.88 89 PHE A O 1
ATOM 697 N N . ASN A 1 90 ? 12.818 -8.206 -10.981 1.00 96.25 90 ASN A N 1
ATOM 698 C CA . ASN A 1 90 ? 13.619 -9.232 -10.295 1.00 96.25 90 ASN A CA 1
ATOM 699 C C . ASN A 1 90 ? 13.599 -9.098 -8.757 1.00 96.25 90 ASN A C 1
ATOM 701 O O . ASN A 1 90 ? 14.617 -9.262 -8.088 1.00 96.25 90 ASN A O 1
ATOM 705 N N . ALA A 1 91 ? 12.435 -8.761 -8.196 1.00 94.81 91 ALA A N 1
ATOM 706 C CA . ALA A 1 91 ? 12.205 -8.498 -6.774 1.00 94.81 91 ALA A CA 1
ATOM 707 C C . ALA A 1 91 ? 13.034 -7.349 -6.156 1.00 94.81 91 ALA A C 1
ATOM 709 O O . ALA A 1 91 ? 13.051 -7.203 -4.931 1.00 94.81 91 ALA A O 1
ATOM 710 N N . ILE A 1 92 ? 13.665 -6.496 -6.969 1.00 96.50 92 ILE A N 1
ATOM 711 C CA . ILE A 1 92 ? 14.415 -5.320 -6.513 1.00 96.50 92 ILE A CA 1
ATOM 712 C C . ILE A 1 92 ? 13.573 -4.063 -6.779 1.00 96.50 92 ILE A C 1
ATOM 714 O O . ILE A 1 92 ? 13.299 -3.757 -7.936 1.00 96.50 92 ILE A O 1
ATOM 718 N N . PRO A 1 93 ? 13.142 -3.312 -5.748 1.00 95.19 93 PRO A N 1
ATOM 719 C CA . PRO A 1 93 ? 12.408 -2.068 -5.962 1.00 95.19 93 PRO A CA 1
ATOM 720 C C . PRO A 1 93 ? 13.229 -1.080 -6.809 1.00 95.19 93 PRO A C 1
ATOM 722 O O . PRO A 1 93 ? 14.404 -0.872 -6.494 1.00 95.19 93 PRO A O 1
ATOM 725 N N . PRO A 1 94 ? 12.639 -0.423 -7.823 1.00 96.31 94 PRO A N 1
ATOM 726 C CA . PRO A 1 94 ? 13.313 0.671 -8.515 1.00 96.31 94 PRO A CA 1
ATOM 727 C C . PRO A 1 94 ? 13.498 1.886 -7.590 1.00 96.31 94 PRO A C 1
ATOM 729 O O . PRO A 1 94 ? 12.907 1.972 -6.508 1.00 96.31 94 PRO A O 1
ATOM 732 N N . ALA A 1 95 ? 14.326 2.842 -8.016 1.00 95.75 95 ALA A N 1
ATOM 733 C CA . ALA A 1 95 ? 14.545 4.089 -7.281 1.00 95.75 95 ALA A CA 1
ATOM 734 C C . ALA A 1 95 ? 13.466 5.140 -7.580 1.00 95.75 95 ALA A C 1
ATOM 736 O O . ALA A 1 95 ? 13.121 5.920 -6.693 1.00 95.75 95 ALA A O 1
ATOM 737 N N . ASP A 1 96 ? 12.907 5.117 -8.793 1.00 97.75 96 ASP A N 1
ATOM 738 C CA . ASP A 1 96 ? 11.942 6.095 -9.281 1.00 97.75 96 ASP A CA 1
ATOM 739 C C . ASP A 1 96 ? 10.578 5.439 -9.565 1.00 97.75 96 ASP A C 1
ATOM 741 O O . ASP A 1 96 ? 10.475 4.437 -10.276 1.00 97.75 96 ASP A O 1
ATOM 745 N N . TYR A 1 97 ? 9.509 6.013 -9.013 1.00 97.81 97 TYR A N 1
ATOM 746 C CA . TYR A 1 97 ? 8.137 5.569 -9.245 1.00 97.81 97 TYR A CA 1
ATOM 747 C C . TYR A 1 97 ? 7.717 5.648 -10.716 1.00 97.81 97 TYR A C 1
ATOM 749 O O . TYR A 1 97 ? 6.866 4.858 -11.140 1.00 97.81 97 TYR A O 1
ATOM 757 N N . HIS A 1 98 ? 8.332 6.524 -11.518 1.00 98.25 98 HIS A N 1
ATOM 758 C CA . HIS A 1 98 ? 8.107 6.566 -12.962 1.00 98.25 98 HIS A CA 1
ATOM 759 C C . HIS A 1 98 ? 8.466 5.237 -13.640 1.00 98.25 98 HIS A C 1
ATOM 761 O O . HIS A 1 98 ? 7.782 4.837 -14.584 1.00 98.25 98 HIS A O 1
ATOM 767 N N . ASP A 1 99 ? 9.477 4.513 -13.146 1.00 98.12 99 ASP A N 1
ATOM 768 C CA . ASP A 1 99 ? 9.855 3.205 -13.690 1.00 98.12 99 ASP A CA 1
ATOM 769 C C . ASP A 1 99 ? 8.733 2.182 -13.490 1.00 98.12 99 ASP A C 1
ATOM 771 O O . ASP A 1 99 ? 8.421 1.411 -14.399 1.00 98.12 99 ASP A O 1
ATOM 775 N N . VAL A 1 100 ? 8.075 2.213 -12.326 1.00 97.44 100 VAL A N 1
ATOM 776 C CA . VAL A 1 100 ? 6.927 1.348 -12.020 1.00 97.44 100 VAL A CA 1
ATOM 777 C C . VAL A 1 100 ? 5.732 1.690 -12.906 1.00 97.44 100 VAL A C 1
ATOM 779 O O . VAL A 1 100 ? 5.090 0.788 -13.440 1.00 97.44 100 VAL A O 1
ATOM 782 N N . LEU A 1 101 ? 5.433 2.980 -13.090 1.00 96.81 101 LEU A N 1
ATOM 783 C CA . LEU A 1 101 ? 4.317 3.423 -13.934 1.00 96.81 101 LEU A CA 1
ATOM 784 C C . LEU A 1 101 ? 4.534 3.070 -15.411 1.00 96.81 101 LEU A C 1
ATOM 786 O O . LEU A 1 101 ? 3.602 2.621 -16.086 1.00 96.81 101 LEU A O 1
ATOM 790 N N . ARG A 1 102 ? 5.768 3.220 -15.904 1.00 97.81 102 ARG A N 1
ATOM 791 C CA . ARG A 1 102 ? 6.152 2.812 -17.258 1.00 97.81 102 ARG A CA 1
ATOM 792 C C . ARG A 1 102 ? 6.007 1.300 -17.434 1.00 97.81 102 ARG A C 1
ATOM 794 O O . ARG A 1 102 ? 5.297 0.875 -18.342 1.00 97.81 102 ARG A O 1
ATOM 801 N N . ALA A 1 103 ? 6.568 0.503 -16.521 1.00 97.00 10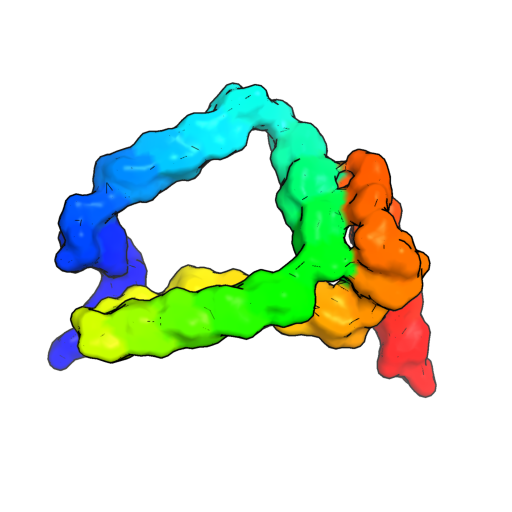3 ALA A N 1
ATOM 802 C CA . ALA A 1 103 ? 6.439 -0.954 -16.550 1.00 97.00 103 ALA A CA 1
ATOM 803 C C . ALA A 1 103 ? 4.969 -1.406 -16.516 1.00 97.00 103 ALA A C 1
ATOM 805 O O . ALA A 1 103 ? 4.561 -2.242 -17.318 1.00 97.00 103 ALA A O 1
ATOM 806 N N . ALA A 1 104 ? 4.142 -0.811 -15.649 1.00 95.44 104 ALA A N 1
ATOM 807 C CA . ALA A 1 104 ? 2.714 -1.117 -15.574 1.00 95.44 104 ALA A CA 1
ATOM 808 C C . ALA A 1 104 ? 1.983 -0.821 -16.895 1.00 95.44 104 ALA A C 1
ATOM 810 O O . ALA A 1 104 ? 1.138 -1.606 -17.323 1.00 95.44 104 ALA A O 1
ATOM 811 N N . THR A 1 105 ? 2.328 0.283 -17.562 1.00 95.44 105 THR A N 1
ATOM 812 C CA . THR A 1 105 ? 1.760 0.649 -18.868 1.00 95.44 105 THR A CA 1
ATOM 813 C C . THR A 1 105 ? 2.159 -0.361 -19.948 1.00 95.44 105 THR A C 1
ATOM 815 O O . THR A 1 105 ? 1.307 -0.843 -20.693 1.00 95.44 105 THR A O 1
ATOM 818 N N . GLU A 1 106 ? 3.440 -0.735 -20.005 1.00 95.25 106 GLU A N 1
ATOM 819 C CA . GLU A 1 106 ? 3.962 -1.708 -20.971 1.00 95.25 106 GLU A CA 1
ATOM 820 C C . GLU A 1 106 ? 3.384 -3.116 -20.770 1.00 95.25 106 GLU A C 1
ATOM 822 O O . GLU A 1 106 ? 3.056 -3.795 -21.744 1.00 95.25 106 GLU A O 1
ATOM 827 N N . LEU A 1 107 ? 3.251 -3.563 -19.519 1.00 94.25 107 LEU A N 1
ATOM 828 C CA . LEU A 1 107 ? 2.730 -4.889 -19.174 1.00 94.25 107 LEU A CA 1
ATOM 829 C C . LEU A 1 107 ? 1.234 -4.999 -19.481 1.00 94.25 107 LEU A C 1
ATOM 831 O O . LEU A 1 107 ? 0.809 -5.998 -20.061 1.00 94.25 107 LEU A O 1
ATOM 835 N N . ARG A 1 108 ? 0.448 -3.949 -19.208 1.00 91.44 108 ARG A N 1
ATOM 836 C CA . ARG A 1 108 ? -0.966 -3.906 -19.617 1.00 91.44 108 ARG A CA 1
ATOM 837 C C . ARG A 1 108 ? -1.136 -3.979 -21.130 1.00 91.44 108 ARG A C 1
ATOM 839 O O . ARG A 1 108 ? -1.912 -4.798 -21.606 1.00 91.44 108 ARG A O 1
ATOM 846 N N . ALA A 1 109 ? -0.368 -3.193 -21.884 1.00 90.62 109 ALA A N 1
ATOM 847 C CA . ALA A 1 109 ? -0.442 -3.194 -23.345 1.00 90.62 109 ALA A CA 1
ATOM 848 C C . ALA A 1 109 ? -0.053 -4.547 -23.978 1.00 90.62 109 ALA A C 1
ATOM 850 O O . ALA A 1 109 ? -0.452 -4.837 -25.105 1.00 90.62 109 ALA A O 1
ATOM 851 N N . LYS A 1 110 ? 0.741 -5.371 -23.278 1.00 83.62 110 LYS A N 1
ATOM 852 C CA . LYS A 1 110 ? 1.093 -6.734 -23.706 1.00 83.62 110 LYS A CA 1
ATOM 853 C C . LYS A 1 110 ? 0.009 -7.762 -23.378 1.00 83.62 110 LYS A C 1
ATOM 855 O O . LYS A 1 110 ? -0.151 -8.688 -24.158 1.00 83.62 110 LYS A O 1
ATOM 860 N N . GLY A 1 111 ? -0.702 -7.612 -22.259 1.00 76.38 111 GLY A N 1
ATOM 861 C CA . GLY A 1 111 ? -1.778 -8.525 -21.848 1.00 76.38 111 GLY A CA 1
ATOM 862 C C . GLY A 1 111 ? -3.112 -8.313 -22.574 1.00 76.38 111 GLY A C 1
ATOM 863 O O . GLY A 1 111 ? -3.970 -9.185 -22.531 1.00 76.38 111 GLY A O 1
ATOM 864 N N . GLU A 1 112 ? -3.290 -7.167 -23.236 1.00 64.75 112 GLU A N 1
ATOM 865 C CA . GLU A 1 112 ? -4.466 -6.851 -24.065 1.00 64.75 112 GLU A CA 1
ATOM 866 C C . GLU A 1 112 ? -4.321 -7.322 -25.535 1.00 64.75 112 GLU A C 1
ATOM 868 O O . GLU A 1 112 ? -5.229 -7.098 -26.337 1.00 64.75 112 GLU A O 1
ATOM 873 N N . LYS A 1 113 ? -3.196 -7.959 -25.897 1.00 46.12 113 LYS A N 1
ATOM 874 C CA . LYS A 1 113 ? -2.949 -8.574 -27.215 1.00 46.12 113 LYS A CA 1
ATOM 875 C C . LYS A 1 113 ? -3.183 -10.077 -27.182 1.00 46.12 113 LYS A C 1
ATOM 877 O O . LYS A 1 113 ? -3.674 -10.587 -28.211 1.00 46.12 113 LYS A O 1
#

Radius of gyration: 16.55 Å; chains: 1; bounding box: 43×28×47 Å

pLDDT: mean 91.75, std 10.09, range [43.5, 98.25]

Sequence (113 aa):
MGTSPERMTYQAGVCDEVMDSVTKTLTEKTPEQLANLLINRTAVAAQRRVSEMKDVKATLEAMELPAFATQGTIDRLQWFCDLGLKEYFNAIPPADYHDVLRAATELRAKGEK

Secondary structure (DSSP, 8-state):
-PPPGGGHHHHTT-HHHHHHHHHHHHHSS-HHHHHHHHHHHHHHHHHHHHHHHHHHHHHHHHTT---HHHHHHHHHHHHHHHTTHHHHTTTPPPS-HHHHHHHHHHHHHHHT-

Organism: NCBI:txid1076179

Foldseek 3Di:
DQDDQVCQCVVVVNVVVVVVVVCCLPPVDDPQVSLQVPQLLLLQCLVVVLVVLVVVQVVCVVVVGDCVVSVVSNVVSVLSVVLCSNVVCVSHGDRGSVVVVVSSVVSVVVVVD

InterPro domains:
  IPR008927 6-phosphogluconate dehydrogenase-like, C-terminal domain superfamily [SSF48179] (11-89)
  IPR013328 6-phosphogluconate dehydrogenase, domain 2 [G3DSA:1.10.1040.10] (7-109)
  IPR015814 Phosphogluconate dehydrogenase, NAD-binding, putative, C-terminal [PF09130] (11-79)